Protein AF-A0A934KY91-F1 (afdb_monomer)

Radius of gyration: 25.7 Å; Cα contacts (8 Å, |Δi|>4): 140; chains: 1; bounding box: 37×25×87 Å

pLDDT: mean 73.15, std 11.47, range [43.66, 90.19]

Secondary structure (DSSP, 8-state):
-EEEEEETTTTEEEEEEEEEETTEEEEEEEEE-TTSPEEEEEEEE-SSSS--EEEEEEES---PPP--PPPP-PPPP-PPPPPPPP-

Foldseek 3Di:
DWDFDDDPPVNFTWIWDWDDDPQKIWIKTWGQDPQRKIKIKIWIDHHPPRDIDIDIDIDDDGHDDPDDPDPDDDDDDDDDDDDDDDD

Sequence (87 aa):
YQYGVQDQYAGLDFAQNEARDGYATNGEYRVLLPDGRTQIVTYTVQDGYSGYVADVRYEGEAKYAPYEPKAAYKPAPKYTPAPAYKP

Mean predicted aligned error: 14.22 Å

Organism: NCBI:txid291193

Nearest PDB structures (foldseek):
  2h36-assembly1_X  TM=6.354E-01  e=8.180E-01  Sulfolobus islandicus filamentous virus
  6nyq-assembly1_C  TM=6.935E-01  e=6.924E+00  Mus musculus
  4tq2-assembly1_A-2  TM=5.027E-01  e=5.562E+00  Guillardia theta CCMP2712

Structure (mmCIF, N/CA/C/O backbone):
data_AF-A0A934KY91-F1
#
_entry.id   AF-A0A934KY91-F1
#
loop_
_atom_site.group_PDB
_atom_site.id
_atom_site.type_symbol
_atom_site.label_atom_id
_atom_site.label_alt_id
_atom_site.label_comp_id
_atom_site.label_asym_id
_atom_site.label_entity_id
_atom_site.label_seq_id
_atom_site.pdbx_PDB_ins_code
_atom_site.Cartn_x
_atom_site.Cartn_y
_atom_site.Cartn_z
_atom_site.occupancy
_atom_site.B_iso_or_equiv
_atom_site.auth_seq_id
_atom_site.auth_comp_id
_atom_site.auth_asym_id
_atom_site.auth_atom_id
_atom_site.pdbx_PDB_model_num
ATOM 1 N N . TYR A 1 1 ? 5.029 -13.979 -9.711 1.00 52.75 1 TYR A N 1
ATOM 2 C CA . TYR A 1 1 ? 4.475 -14.685 -8.535 1.00 52.75 1 TYR A CA 1
ATOM 3 C C . TYR A 1 1 ? 3.116 -14.099 -8.214 1.00 52.75 1 TYR A C 1
ATOM 5 O O . TYR A 1 1 ? 2.965 -12.892 -8.343 1.00 52.75 1 TYR A O 1
ATOM 13 N N . GLN A 1 2 ? 2.149 -14.927 -7.815 1.00 51.91 2 GLN A N 1
ATOM 14 C CA . GLN A 1 2 ? 0.815 -14.469 -7.432 1.00 51.91 2 GLN A CA 1
ATOM 15 C C . GLN A 1 2 ? 0.419 -15.142 -6.116 1.00 51.91 2 GLN A C 1
ATOM 17 O O . GLN A 1 2 ? 0.395 -16.371 -6.051 1.00 51.91 2 GLN A O 1
ATOM 22 N N . TYR A 1 3 ? 0.127 -14.356 -5.079 1.00 55.62 3 TYR A N 1
ATOM 23 C CA . TYR A 1 3 ? -0.543 -14.856 -3.877 1.00 55.62 3 TYR A CA 1
ATOM 24 C C . TYR A 1 3 ? -1.767 -13.999 -3.573 1.00 55.62 3 TYR A C 1
ATOM 26 O O . TYR A 1 3 ? -1.741 -12.778 -3.722 1.00 55.62 3 TYR A O 1
ATOM 34 N N . GLY A 1 4 ? -2.847 -14.668 -3.182 1.00 54.47 4 GLY A N 1
ATOM 35 C CA . GLY A 1 4 ? -4.096 -14.059 -2.752 1.00 54.47 4 GLY A CA 1
ATOM 36 C C . GLY A 1 4 ? -4.487 -14.647 -1.403 1.00 54.47 4 GLY A C 1
ATOM 37 O O . GLY A 1 4 ? -4.707 -15.853 -1.323 1.00 54.47 4 GLY A O 1
ATOM 38 N N . VAL A 1 5 ? -4.554 -13.830 -0.356 1.00 58.62 5 VAL A N 1
ATOM 39 C CA . VAL A 1 5 ? -5.222 -14.187 0.900 1.00 58.62 5 VAL A CA 1
ATOM 40 C C . VAL A 1 5 ? -6.550 -13.454 0.902 1.00 58.62 5 VAL A C 1
ATOM 42 O O . VAL A 1 5 ? -6.569 -12.226 0.903 1.00 58.62 5 VAL A O 1
ATOM 45 N N . GLN A 1 6 ? -7.634 -14.225 0.858 1.00 55.22 6 GLN A N 1
ATOM 46 C CA . GLN A 1 6 ? -8.994 -13.727 1.001 1.00 55.22 6 GLN A CA 1
ATOM 47 C C . GLN A 1 6 ? -9.503 -14.137 2.380 1.00 55.22 6 GLN A C 1
ATOM 49 O O . GLN A 1 6 ? -9.957 -15.266 2.561 1.00 55.22 6 GLN A O 1
ATOM 54 N N . ASP A 1 7 ? -9.395 -13.251 3.366 1.00 52.62 7 ASP A N 1
ATOM 55 C CA . ASP A 1 7 ? -10.044 -13.457 4.660 1.00 52.62 7 ASP A CA 1
ATOM 56 C C . ASP A 1 7 ? -11.286 -12.567 4.748 1.00 52.62 7 ASP A C 1
ATOM 58 O O . ASP A 1 7 ? -11.226 -11.405 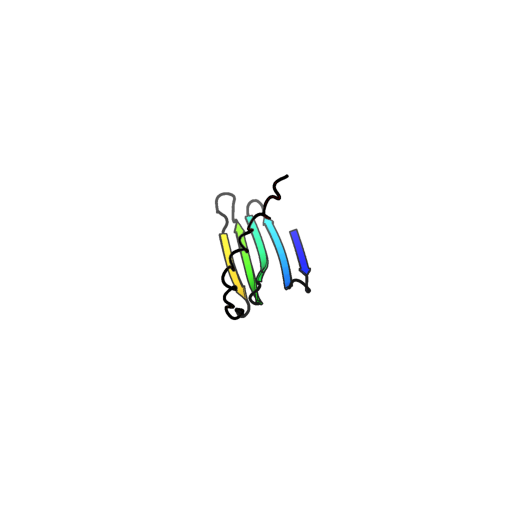5.150 1.00 52.62 7 ASP A O 1
ATOM 62 N N . GLN A 1 8 ? -12.433 -13.132 4.364 1.00 51.75 8 GLN A N 1
ATOM 63 C CA . GLN A 1 8 ? -13.734 -12.461 4.440 1.00 51.75 8 GLN A CA 1
ATOM 64 C C . GLN A 1 8 ? -14.156 -12.134 5.882 1.00 51.75 8 GLN A C 1
ATOM 66 O O . GLN A 1 8 ? -15.007 -11.270 6.080 1.00 51.75 8 GLN A O 1
ATOM 71 N N . TYR A 1 9 ? -13.578 -12.802 6.888 1.00 43.66 9 TYR A N 1
ATOM 72 C CA . TYR A 1 9 ? -13.880 -12.567 8.299 1.00 43.66 9 TYR A CA 1
ATOM 73 C C . TYR A 1 9 ? -13.066 -11.395 8.865 1.00 43.66 9 TYR A C 1
ATOM 75 O O . TYR A 1 9 ? -13.573 -10.625 9.679 1.00 43.66 9 TYR A O 1
ATOM 83 N N . ALA A 1 10 ? -11.825 -11.221 8.400 1.00 50.44 10 ALA A N 1
ATOM 84 C CA . ALA A 1 10 ? -10.965 -10.090 8.756 1.00 50.44 10 ALA A CA 1
ATOM 85 C C . ALA A 1 10 ? -11.082 -8.890 7.791 1.00 50.44 10 ALA A C 1
ATOM 87 O O . ALA A 1 10 ? -10.512 -7.832 8.058 1.00 50.44 10 ALA A O 1
ATOM 88 N N . GLY A 1 11 ? -11.795 -9.051 6.670 1.00 50.06 11 GLY A N 1
ATOM 89 C CA . GLY A 1 11 ? -11.837 -8.085 5.570 1.00 50.06 11 GLY A CA 1
ATOM 90 C C . GLY A 1 11 ? -10.508 -7.977 4.816 1.00 50.06 11 GLY A C 1
ATOM 91 O O . GLY A 1 11 ? -10.299 -7.050 4.054 1.00 50.06 11 GLY A O 1
ATOM 92 N N . LEU A 1 12 ? -9.565 -8.887 5.031 1.00 51.34 12 LEU A N 1
ATOM 93 C CA . LEU A 1 12 ? -8.217 -8.758 4.497 1.00 51.34 12 LEU A CA 1
ATOM 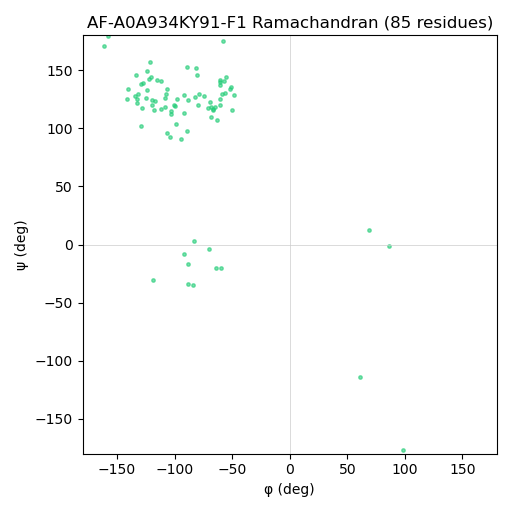94 C C . LEU A 1 12 ? -8.148 -9.402 3.108 1.00 51.34 12 LEU A C 1
ATOM 96 O O . LEU A 1 12 ? -7.997 -10.616 2.988 1.00 51.34 12 LEU A O 1
ATOM 100 N N . ASP A 1 13 ? -8.261 -8.573 2.070 1.00 56.41 13 ASP A N 1
ATOM 101 C CA . ASP A 1 13 ? -7.973 -8.928 0.677 1.00 56.41 13 ASP A CA 1
ATOM 102 C C . ASP A 1 13 ? -6.529 -8.529 0.337 1.00 56.41 13 ASP A C 1
ATOM 104 O O . ASP A 1 13 ? -6.267 -7.405 -0.097 1.00 56.41 13 ASP A O 1
ATOM 108 N N . PHE A 1 14 ? -5.582 -9.449 0.538 1.00 58.75 14 PHE A N 1
ATOM 109 C CA . PHE A 1 14 ? -4.195 -9.274 0.101 1.00 58.75 14 PHE A CA 1
ATOM 110 C C . PHE A 1 14 ? -3.980 -10.014 -1.210 1.00 58.75 14 PHE A C 1
ATOM 112 O O . PHE A 1 14 ? -3.830 -11.233 -1.214 1.00 58.75 14 PHE A O 1
ATOM 119 N N . ALA A 1 15 ? -3.929 -9.290 -2.322 1.00 60.31 15 ALA A N 1
ATOM 120 C CA . ALA A 1 15 ? -3.496 -9.835 -3.603 1.00 60.31 15 ALA A CA 1
ATOM 121 C C . ALA A 1 15 ? -2.165 -9.191 -3.977 1.00 60.31 15 ALA A C 1
ATOM 123 O O . ALA A 1 15 ? -2.140 -7.982 -4.168 1.00 60.31 15 ALA A O 1
ATOM 124 N N . GLN A 1 16 ? -1.086 -9.971 -4.079 1.00 62.25 16 GLN A N 1
ATOM 125 C CA . GLN A 1 16 ? 0.171 -9.519 -4.676 1.00 62.25 16 GLN A CA 1
ATOM 126 C C . GLN A 1 16 ? 0.350 -10.202 -6.024 1.00 62.25 16 GLN A C 1
ATOM 128 O O . GLN A 1 16 ? 0.340 -11.434 -6.110 1.00 62.25 16 GLN A O 1
ATOM 133 N N . ASN A 1 17 ? 0.556 -9.402 -7.065 1.00 63.59 17 ASN A N 1
ATOM 134 C CA . ASN A 1 17 ? 1.023 -9.890 -8.353 1.00 63.59 17 ASN A CA 1
ATOM 135 C C . ASN A 1 17 ? 2.354 -9.221 -8.672 1.00 63.59 17 ASN A C 1
ATOM 137 O O . ASN A 1 17 ? 2.422 -7.998 -8.677 1.00 63.59 17 ASN A O 1
ATOM 141 N N . GLU A 1 18 ? 3.390 -10.012 -8.930 1.00 71.44 18 GLU A N 1
ATOM 142 C CA . GLU A 1 18 ? 4.716 -9.520 -9.305 1.00 71.44 18 GLU A CA 1
ATOM 143 C C . GLU A 1 18 ? 5.154 -10.147 -10.626 1.00 71.44 18 GLU A C 1
ATOM 145 O O . GLU A 1 18 ? 5.195 -11.380 -10.761 1.00 71.44 18 GLU A O 1
ATOM 150 N N . ALA A 1 19 ? 5.510 -9.285 -11.574 1.00 71.62 19 ALA A N 1
ATOM 151 C CA . ALA A 1 19 ? 6.175 -9.628 -12.817 1.00 71.62 19 ALA A CA 1
ATOM 152 C C . ALA A 1 19 ? 7.600 -9.061 -12.798 1.00 71.62 19 ALA A C 1
ATOM 154 O O . ALA A 1 19 ? 7.847 -7.961 -12.300 1.00 71.62 19 ALA A O 1
ATOM 155 N N . ARG A 1 20 ? 8.544 -9.839 -13.329 1.00 74.81 20 ARG A N 1
ATOM 156 C CA . ARG A 1 20 ? 9.950 -9.452 -13.414 1.00 74.81 20 ARG A CA 1
ATOM 157 C C . ARG A 1 20 ? 10.485 -9.767 -14.801 1.00 74.81 20 ARG A C 1
ATOM 159 O O . ARG A 1 20 ? 10.372 -10.907 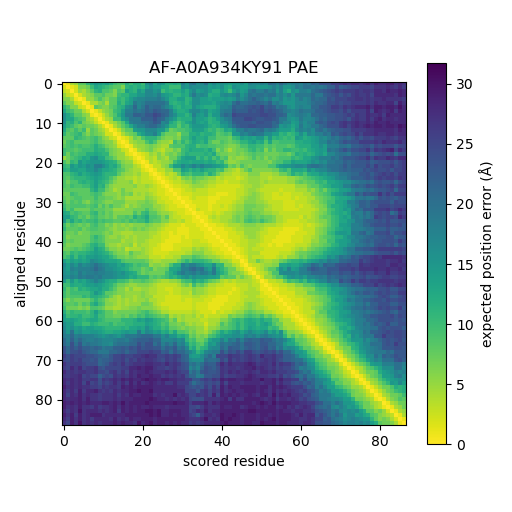-15.246 1.00 74.81 20 ARG A O 1
ATOM 166 N N . ASP A 1 21 ? 11.096 -8.772 -15.431 1.00 72.62 21 ASP A N 1
ATOM 167 C CA . ASP A 1 21 ? 11.812 -8.901 -16.698 1.00 72.62 21 ASP A CA 1
ATOM 168 C C . ASP A 1 21 ? 13.214 -8.287 -16.548 1.00 72.62 21 ASP A C 1
ATOM 170 O O . ASP A 1 21 ? 13.396 -7.071 -16.476 1.00 72.62 21 ASP A O 1
ATOM 174 N N . GLY A 1 22 ? 14.225 -9.144 -16.377 1.00 78.56 22 GLY A N 1
ATOM 175 C CA . GLY A 1 22 ? 15.592 -8.723 -16.058 1.00 78.56 22 GLY A CA 1
ATOM 176 C C . GLY A 1 22 ? 15.695 -7.953 -14.729 1.00 78.56 22 GLY A C 1
ATOM 177 O O . GLY A 1 22 ? 15.507 -8.522 -13.643 1.00 78.56 22 GLY A O 1
ATOM 178 N N . TYR A 1 23 ? 16.046 -6.666 -14.817 1.00 74.88 23 TYR A N 1
ATOM 179 C CA . TYR A 1 23 ? 16.080 -5.736 -13.678 1.00 74.88 23 TYR A CA 1
ATOM 180 C C . TYR A 1 23 ? 14.737 -5.040 -13.431 1.00 74.88 23 TYR A C 1
ATOM 182 O O . TYR A 1 23 ? 14.527 -4.526 -12.333 1.00 74.88 23 TYR A O 1
ATOM 190 N N . ALA A 1 24 ? 13.827 -5.052 -14.409 1.00 75.94 24 ALA A N 1
ATOM 191 C CA . ALA A 1 24 ? 12.513 -4.458 -14.254 1.00 75.94 24 ALA A CA 1
ATOM 192 C C . ALA A 1 24 ? 11.645 -5.351 -13.364 1.00 75.94 24 ALA A C 1
ATOM 194 O O . ALA A 1 24 ? 11.527 -6.554 -13.603 1.00 75.94 24 ALA A O 1
ATOM 195 N N . THR A 1 25 ? 11.047 -4.775 -12.326 1.00 81.00 25 THR A N 1
ATOM 196 C CA . THR A 1 25 ? 10.106 -5.455 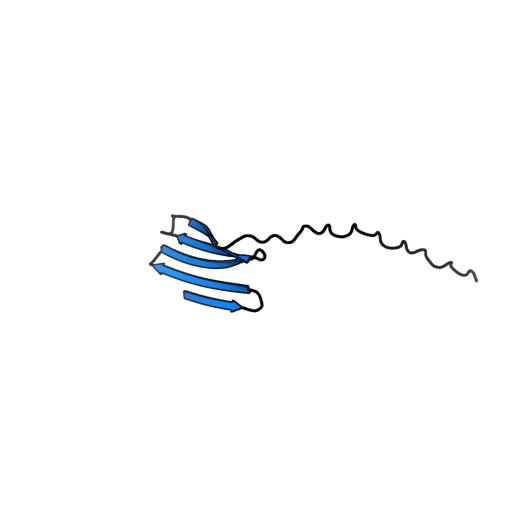-11.431 1.00 81.00 25 THR A CA 1
ATOM 197 C C . THR A 1 25 ? 8.892 -4.573 -11.250 1.00 81.00 25 THR A C 1
ATOM 199 O O . THR A 1 25 ? 9.016 -3.423 -10.838 1.00 81.00 25 THR A O 1
ATOM 202 N N . ASN A 1 26 ? 7.712 -5.102 -11.524 1.00 82.31 26 ASN A N 1
ATOM 203 C CA . ASN A 1 26 ? 6.470 -4.386 -11.306 1.00 82.31 26 ASN A CA 1
ATOM 204 C C . ASN A 1 26 ? 5.460 -5.283 -10.610 1.00 82.31 26 ASN A C 1
ATOM 206 O O . ASN A 1 26 ? 5.399 -6.493 -10.841 1.00 82.31 26 ASN A O 1
ATOM 210 N N . GLY A 1 27 ? 4.645 -4.674 -9.765 1.00 82.81 27 GLY A N 1
ATOM 211 C CA . GLY A 1 27 ? 3.595 -5.391 -9.084 1.00 82.81 27 GLY A CA 1
ATOM 212 C C . GLY A 1 27 ? 2.517 -4.492 -8.523 1.00 82.81 27 GLY A C 1
ATOM 213 O O . GLY A 1 27 ? 2.626 -3.270 -8.516 1.00 82.81 27 GLY A O 1
ATOM 214 N N . GLU A 1 28 ? 1.448 -5.123 -8.068 1.00 81.31 28 GLU A N 1
ATOM 215 C CA . GLU A 1 28 ? 0.364 -4.461 -7.352 1.00 81.31 28 GLU A CA 1
ATOM 216 C C . GLU A 1 28 ? 0.107 -5.233 -6.064 1.00 81.31 28 GLU A C 1
ATOM 218 O O . GLU A 1 28 ? 0.101 -6.468 -6.085 1.00 81.31 28 GLU A O 1
ATOM 223 N N . TYR A 1 29 ? -0.111 -4.510 -4.964 1.00 80.75 29 TYR A N 1
ATOM 224 C CA . TYR A 1 29 ? -0.704 -5.067 -3.758 1.00 80.75 29 TYR A CA 1
ATOM 225 C C . TYR A 1 29 ? -1.953 -4.299 -3.326 1.00 80.75 29 TYR A C 1
ATOM 227 O O . TYR A 1 29 ? -2.086 -3.096 -3.560 1.00 80.75 29 TYR A O 1
ATOM 235 N N . ARG A 1 30 ? -2.884 -5.014 -2.691 1.00 81.88 30 ARG A N 1
ATOM 236 C CA . ARG A 1 30 ? -4.150 -4.475 -2.175 1.00 81.88 30 ARG A CA 1
ATOM 237 C C . ARG A 1 30 ? -4.263 -4.738 -0.679 1.00 81.88 30 ARG A C 1
ATOM 239 O O . ARG A 1 30 ? -3.801 -5.775 -0.212 1.00 81.88 30 ARG A O 1
ATOM 246 N N . VAL A 1 31 ? -4.825 -3.779 0.055 1.00 82.69 31 VAL A N 1
ATOM 247 C CA . VAL A 1 31 ? -5.035 -3.841 1.509 1.00 82.69 31 VAL A CA 1
ATOM 248 C C . VAL A 1 31 ? -6.380 -3.209 1.840 1.00 82.69 31 VAL A C 1
ATOM 250 O O . VAL A 1 31 ? -6.603 -2.045 1.508 1.00 82.69 31 VAL A O 1
ATOM 253 N N . LEU A 1 32 ? -7.264 -3.926 2.534 1.00 81.19 32 LEU A N 1
ATOM 254 C CA . LEU A 1 32 ? -8.463 -3.308 3.101 1.00 81.19 32 LEU A CA 1
ATOM 255 C C . LEU A 1 32 ? -8.108 -2.564 4.392 1.00 81.19 32 LEU A C 1
ATOM 257 O O . LEU A 1 32 ? -7.466 -3.106 5.293 1.00 81.19 32 LEU A O 1
ATOM 261 N N . LEU A 1 33 ? -8.533 -1.312 4.480 1.00 83.12 33 LEU A N 1
ATOM 262 C CA . LEU A 1 33 ? -8.358 -0.462 5.642 1.00 83.12 33 LEU A CA 1
ATOM 263 C C . LEU A 1 33 ? -9.534 -0.617 6.618 1.00 83.12 33 LEU A C 1
ATOM 265 O O . LEU A 1 33 ? -10.665 -0.864 6.195 1.00 83.12 33 LEU A O 1
ATOM 269 N N . PRO A 1 34 ? -9.312 -0.380 7.926 1.00 78.81 34 PRO A N 1
ATOM 270 C CA . PRO A 1 34 ? -10.370 -0.432 8.939 1.00 78.81 34 PRO A CA 1
ATOM 271 C C . PRO A 1 34 ? -11.521 0.556 8.707 1.00 78.81 34 PRO A C 1
ATOM 273 O O . PRO A 1 34 ? -12.603 0.384 9.260 1.00 78.81 34 PRO A O 1
ATOM 276 N N . ASP A 1 35 ? -11.287 1.600 7.911 1.00 79.75 35 ASP A N 1
ATOM 277 C CA . ASP A 1 35 ? -12.300 2.582 7.526 1.00 79.75 35 ASP A CA 1
ATOM 278 C C . ASP A 1 35 ? -13.167 2.127 6.337 1.00 79.75 35 ASP A C 1
ATOM 280 O O . ASP A 1 35 ? -14.029 2.879 5.883 1.00 79.75 35 ASP A O 1
ATOM 284 N N . GLY A 1 36 ? -12.959 0.906 5.836 1.00 78.06 36 GLY A N 1
ATOM 285 C CA . GLY A 1 36 ? -13.702 0.314 4.726 1.00 78.06 36 GLY A CA 1
ATOM 286 C C . GLY A 1 36 ? -13.162 0.653 3.336 1.00 78.06 36 GLY A C 1
ATOM 287 O O . GLY A 1 36 ? -13.712 0.161 2.350 1.00 78.06 36 GLY A O 1
ATOM 288 N N . ARG A 1 37 ? -12.099 1.458 3.219 1.00 87.56 37 ARG A N 1
ATOM 289 C CA . ARG A 1 37 ? -11.433 1.712 1.933 1.00 87.56 37 ARG A CA 1
ATOM 290 C C . ARG A 1 37 ? -10.469 0.588 1.586 1.00 87.56 37 ARG A C 1
ATOM 292 O O . ARG A 1 37 ? -9.871 -0.015 2.465 1.00 87.56 37 ARG A O 1
ATOM 299 N N . THR A 1 38 ? -10.237 0.363 0.300 1.00 84.38 38 THR A N 1
ATOM 300 C CA . THR A 1 38 ? -9.132 -0.477 -0.174 1.00 84.38 38 THR A CA 1
ATOM 301 C C . THR A 1 38 ? -7.988 0.417 -0.623 1.00 84.38 38 THR A C 1
ATOM 303 O O . THR A 1 38 ? -8.156 1.238 -1.522 1.00 84.38 38 THR A O 1
ATOM 306 N N . GLN A 1 39 ? -6.821 0.270 -0.006 1.00 87.12 39 GLN A N 1
ATOM 307 C CA . GLN A 1 39 ? -5.581 0.835 -0.516 1.00 87.12 39 GLN A CA 1
ATOM 308 C C . GLN A 1 39 ? -5.025 -0.099 -1.589 1.00 87.12 39 GLN A C 1
ATOM 310 O O . GLN A 1 39 ? -4.831 -1.289 -1.350 1.00 87.12 39 GLN A O 1
ATOM 315 N N . ILE A 1 40 ? -4.752 0.450 -2.765 1.00 87.00 40 ILE A N 1
ATOM 316 C CA . ILE A 1 40 ? -4.116 -0.261 -3.868 1.00 87.00 40 ILE A CA 1
ATOM 317 C C . ILE A 1 40 ? -2.793 0.433 -4.144 1.00 87.00 40 ILE A C 1
ATOM 319 O O . ILE A 1 40 ? -2.758 1.637 -4.400 1.00 87.00 40 ILE A O 1
ATOM 323 N N . VAL A 1 41 ? -1.709 -0.326 -4.089 1.00 87.75 41 VAL A N 1
ATOM 324 C CA . VAL A 1 41 ? -0.363 0.177 -4.336 1.00 87.75 41 VAL A CA 1
ATOM 325 C C . VAL A 1 41 ? 0.208 -0.539 -5.536 1.00 87.75 41 VAL A C 1
ATOM 327 O O . VAL A 1 41 ? 0.413 -1.749 -5.510 1.00 87.75 41 VAL A O 1
ATOM 330 N N . THR A 1 42 ? 0.457 0.217 -6.597 1.00 85.50 42 THR A N 1
ATOM 331 C CA . THR A 1 42 ? 1.176 -0.259 -7.776 1.00 85.50 42 THR A CA 1
ATOM 332 C C . THR A 1 42 ? 2.617 0.189 -7.656 1.00 85.50 42 THR A C 1
ATOM 334 O O . THR A 1 42 ? 2.874 1.372 -7.467 1.00 85.50 42 THR A O 1
ATOM 337 N N . TYR A 1 43 ? 3.560 -0.738 -7.748 1.00 86.31 43 TYR A N 1
ATOM 338 C CA . TYR A 1 43 ? 4.979 -0.435 -7.679 1.00 86.31 43 TYR A CA 1
ATOM 339 C C . TYR A 1 43 ? 5.703 -0.865 -8.942 1.00 86.31 43 TYR A C 1
ATOM 341 O O . TYR A 1 43 ? 5.374 -1.8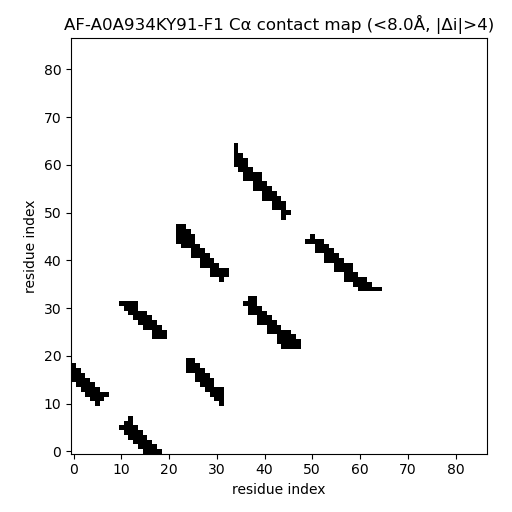81 -9.552 1.00 86.31 43 TYR A O 1
ATOM 349 N N . THR A 1 44 ? 6.693 -0.072 -9.336 1.00 85.00 44 THR A N 1
ATOM 350 C CA . THR A 1 44 ? 7.532 -0.315 -10.505 1.00 85.00 44 THR A CA 1
ATOM 351 C C . THR A 1 44 ? 8.978 0.055 -10.191 1.00 85.00 44 THR A C 1
ATOM 353 O O . THR A 1 44 ? 9.276 1.116 -9.649 1.00 85.00 44 THR A O 1
ATOM 356 N N . VAL A 1 45 ? 9.879 -0.837 -10.572 1.00 84.44 45 VAL A N 1
ATOM 357 C CA . VAL A 1 45 ? 11.326 -0.663 -10.665 1.00 84.44 45 VAL A CA 1
ATOM 358 C C . VAL A 1 45 ? 11.649 -0.921 -12.132 1.00 84.44 45 VAL A C 1
ATOM 360 O O . VAL A 1 45 ? 11.307 -1.989 -12.632 1.00 84.44 45 VAL A O 1
ATOM 363 N N . GLN A 1 46 ? 12.216 0.045 -12.855 1.00 75.94 46 GLN A N 1
ATOM 364 C CA . GLN A 1 46 ? 12.452 -0.106 -14.301 1.00 75.94 46 GLN A CA 1
ATOM 365 C C . GLN A 1 46 ? 13.809 -0.756 -14.619 1.00 75.94 46 GLN A C 1
ATOM 367 O O . GLN A 1 46 ? 13.919 -1.530 -15.564 1.00 75.94 46 GLN A O 1
ATOM 372 N N . ASP A 1 47 ? 14.829 -0.491 -13.811 1.00 74.50 47 ASP A N 1
ATOM 373 C CA . ASP A 1 47 ? 16.196 -0.988 -13.914 1.00 74.50 47 ASP A CA 1
ATOM 374 C C . ASP A 1 47 ? 16.916 -0.921 -12.544 1.00 74.50 47 ASP A C 1
ATOM 376 O O . ASP A 1 47 ? 16.339 -0.509 -11.537 1.00 74.50 47 ASP A O 1
ATOM 380 N N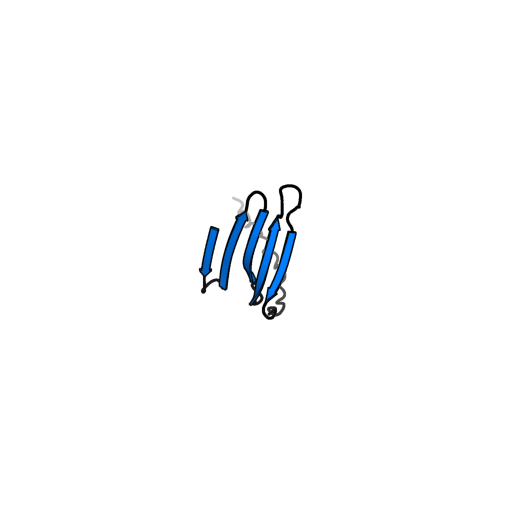 . GLY A 1 48 ? 18.183 -1.351 -12.487 1.00 67.62 48 GLY A N 1
ATOM 381 C CA . GLY A 1 48 ? 18.977 -1.393 -11.249 1.00 67.62 48 GLY A CA 1
ATOM 382 C C . GLY A 1 48 ? 19.399 -0.030 -10.671 1.00 67.62 48 GLY A C 1
ATOM 383 O O . GLY A 1 48 ? 20.008 0.002 -9.603 1.00 67.62 48 GLY A O 1
ATOM 384 N N . TYR A 1 49 ? 19.100 1.074 -11.358 1.00 72.50 49 TYR A N 1
ATOM 385 C CA . TYR A 1 49 ? 19.430 2.452 -10.980 1.00 72.50 49 TYR A CA 1
ATOM 386 C C . TYR A 1 49 ? 18.183 3.321 -10.782 1.00 72.50 49 TYR A C 1
ATOM 388 O O . TYR A 1 49 ? 18.192 4.243 -9.964 1.00 72.50 49 TYR A O 1
ATOM 396 N N . SER A 1 50 ? 17.103 3.030 -11.505 1.00 70.56 50 SER A N 1
ATOM 397 C CA . SER A 1 50 ? 15.789 3.614 -11.308 1.00 70.56 50 SER A CA 1
ATOM 398 C C . SER A 1 50 ? 15.259 3.101 -9.971 1.00 70.56 50 SER A C 1
ATOM 400 O O . SER A 1 50 ? 15.006 1.908 -9.800 1.00 70.56 50 SER A O 1
ATOM 402 N N . GLY A 1 51 ? 15.176 3.985 -8.983 1.00 77.12 51 GLY A N 1
ATOM 403 C CA . GLY A 1 51 ? 14.682 3.631 -7.658 1.00 77.12 51 GLY A CA 1
ATOM 404 C C . GLY A 1 51 ? 13.256 3.067 -7.682 1.00 77.12 51 GLY A C 1
ATOM 405 O O . GLY A 1 51 ? 12.572 3.037 -8.703 1.00 77.12 51 GLY A O 1
ATOM 406 N N . TYR A 1 52 ? 12.793 2.637 -6.515 1.00 85.56 52 TYR A N 1
ATOM 407 C CA . TYR A 1 52 ? 11.433 2.143 -6.335 1.00 85.56 52 TYR A CA 1
ATOM 408 C C . TYR A 1 52 ? 10.410 3.279 -6.486 1.00 85.56 52 TYR A C 1
ATOM 410 O O . TYR A 1 52 ? 10.424 4.233 -5.705 1.00 85.56 52 TYR A O 1
ATOM 418 N N . VAL A 1 53 ? 9.516 3.165 -7.470 1.00 87.75 53 VAL A N 1
ATOM 419 C CA . VAL A 1 53 ? 8.391 4.086 -7.683 1.00 87.75 53 VAL A CA 1
ATOM 420 C C . VAL A 1 53 ? 7.102 3.376 -7.293 1.00 87.75 53 VAL A C 1
ATOM 422 O O . VAL A 1 53 ? 6.857 2.261 -7.749 1.00 87.75 53 VAL A O 1
ATOM 425 N N . ALA A 1 54 ? 6.281 4.011 -6.455 1.00 87.69 54 ALA A N 1
ATOM 426 C CA . ALA A 1 54 ? 4.988 3.471 -6.053 1.00 87.69 54 ALA A CA 1
ATOM 427 C C . ALA A 1 54 ? 3.869 4.506 -6.177 1.00 87.69 54 ALA A C 1
ATOM 429 O O . ALA A 1 54 ? 3.957 5.602 -5.625 1.00 87.69 54 ALA A O 1
ATOM 430 N N . ASP A 1 55 ? 2.795 4.099 -6.841 1.00 89.06 55 ASP A N 1
ATOM 431 C CA . ASP A 1 55 ? 1.536 4.817 -6.949 1.00 89.06 55 ASP A CA 1
ATOM 432 C C . ASP A 1 55 ? 0.533 4.226 -5.960 1.00 89.06 55 ASP A C 1
ATOM 434 O O . ASP A 1 55 ? 0.179 3.046 -6.028 1.00 89.06 55 ASP A O 1
ATOM 438 N N . VAL A 1 56 ? 0.072 5.057 -5.025 1.00 90.19 56 VAL A N 1
ATOM 439 C CA . VAL A 1 56 ? -0.881 4.667 -3.981 1.00 90.19 56 VAL A CA 1
ATOM 440 C C . VAL A 1 56 ? -2.233 5.298 -4.282 1.00 90.19 56 VAL A C 1
ATOM 442 O O . VAL A 1 56 ? -2.371 6.521 -4.277 1.00 90.19 56 VAL A O 1
ATOM 445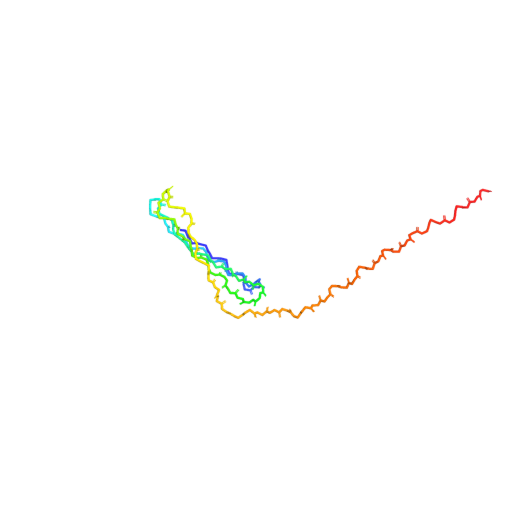 N N . ARG A 1 57 ? -3.251 4.463 -4.490 1.00 89.31 57 ARG A N 1
ATOM 446 C CA . ARG A 1 57 ? -4.644 4.883 -4.682 1.00 89.31 57 ARG A CA 1
ATOM 447 C C . ARG A 1 57 ? -5.551 4.260 -3.628 1.00 89.31 57 ARG A C 1
ATOM 449 O O . ARG A 1 57 ? -5.229 3.228 -3.044 1.00 89.31 57 ARG A O 1
ATOM 456 N N . TYR A 1 58 ? -6.691 4.899 -3.395 1.00 89.69 58 TYR A N 1
ATOM 457 C CA . TYR A 1 58 ? -7.710 4.420 -2.467 1.00 89.69 58 TYR A CA 1
ATOM 458 C C . TYR A 1 58 ? -9.036 4.280 -3.205 1.00 89.69 58 TYR A C 1
ATOM 460 O O . TYR A 1 58 ? -9.448 5.200 -3.908 1.00 89.69 58 TYR A O 1
ATOM 468 N N . GLU A 1 59 ? -9.702 3.149 -3.018 1.00 86.31 59 GLU A N 1
ATOM 469 C CA . GLU A 1 59 ? -11.044 2.886 -3.534 1.00 86.31 59 GLU A CA 1
ATOM 470 C C . GLU A 1 59 ? -12.028 2.723 -2.366 1.00 86.31 59 GLU A C 1
ATOM 472 O O . GLU A 1 59 ? -11.687 2.149 -1.330 1.00 86.31 59 GLU A O 1
ATOM 477 N N . GLY A 1 60 ? -13.249 3.241 -2.525 1.00 84.31 60 GLY A N 1
ATOM 478 C CA . GLY A 1 60 ? -14.295 3.231 -1.497 1.00 84.31 60 GLY A CA 1
ATOM 479 C C . GLY A 1 60 ? -14.417 4.537 -0.703 1.00 84.31 60 GLY A C 1
ATOM 480 O O . GLY A 1 60 ? -13.738 5.528 -0.971 1.00 84.31 60 GLY A O 1
ATOM 481 N N . GLU A 1 61 ? -15.307 4.534 0.288 1.00 81.44 61 GLU A N 1
ATOM 482 C CA . GLU A 1 61 ? -15.592 5.688 1.146 1.00 81.44 61 GLU A CA 1
ATOM 483 C C . GLU A 1 61 ? -15.003 5.485 2.542 1.00 81.44 61 GLU A C 1
ATOM 485 O O . GLU A 1 61 ? -15.177 4.428 3.146 1.00 81.44 61 GLU A O 1
ATOM 490 N N . ALA A 1 62 ? -14.328 6.509 3.069 1.00 80.00 62 ALA A N 1
ATOM 491 C CA . ALA A 1 62 ? -13.788 6.467 4.423 1.00 80.00 62 ALA A CA 1
ATOM 492 C C . ALA A 1 62 ? -14.925 6.541 5.449 1.00 80.00 62 ALA A C 1
ATOM 494 O O . ALA A 1 62 ? -15.624 7.552 5.543 1.00 80.00 62 ALA A O 1
ATOM 495 N N . LYS A 1 63 ? -15.085 5.490 6.253 1.00 77.69 63 LYS A N 1
ATOM 496 C CA . LYS A 1 63 ? -15.997 5.470 7.395 1.00 77.69 63 LYS A CA 1
ATOM 497 C C . LYS A 1 63 ? -15.201 5.621 8.678 1.00 77.69 63 LYS A C 1
ATOM 499 O O . LYS A 1 63 ? -14.453 4.736 9.082 1.00 77.69 63 LYS A O 1
ATOM 504 N N . TYR A 1 64 ? -15.384 6.758 9.333 1.00 75.06 64 TYR A N 1
ATOM 505 C CA . TYR A 1 64 ? -14.774 7.025 10.626 1.00 75.06 64 TYR A CA 1
ATOM 506 C C . TYR A 1 64 ? -15.730 6.592 11.732 1.00 75.06 64 TYR A C 1
ATOM 508 O O . TYR A 1 64 ? -16.895 6.994 11.742 1.00 75.06 64 TYR A O 1
ATOM 516 N N . ALA A 1 65 ? -15.240 5.790 12.677 1.00 73.19 65 ALA A N 1
ATOM 517 C CA . ALA A 1 65 ? -15.961 5.592 13.925 1.00 73.19 65 ALA A CA 1
ATOM 518 C C . ALA A 1 65 ? -16.098 6.952 14.638 1.00 73.19 65 ALA A C 1
ATOM 520 O O . ALA A 1 65 ? -15.151 7.750 14.603 1.00 73.19 65 ALA A O 1
ATOM 521 N N . PRO A 1 66 ? -17.242 7.235 15.284 1.00 76.75 66 PRO A N 1
ATOM 522 C CA . PRO A 1 66 ? -17.367 8.395 16.151 1.00 76.75 66 PRO A CA 1
ATOM 523 C C . PRO A 1 66 ? -16.217 8.410 17.158 1.00 76.75 66 PRO A C 1
ATOM 525 O O . PRO A 1 66 ? -15.862 7.375 17.723 1.00 76.75 66 PRO A O 1
ATOM 528 N N . TYR A 1 67 ? -15.614 9.578 17.369 1.00 74.12 67 TYR A N 1
ATOM 529 C CA . TYR A 1 67 ? -14.587 9.728 18.389 1.00 74.12 67 TYR A CA 1
ATOM 530 C C . TYR A 1 67 ? -15.202 9.458 19.768 1.00 74.12 67 TYR A C 1
ATOM 532 O O . TYR A 1 67 ? -15.946 10.286 20.294 1.00 74.12 67 TYR A O 1
ATOM 540 N N . GLU A 1 68 ? -14.878 8.308 20.356 1.00 71.38 68 GLU A N 1
ATOM 541 C CA . GLU A 1 68 ? -15.150 8.030 21.760 1.00 71.38 68 GLU A CA 1
ATOM 542 C C . GLU A 1 68 ? -13.922 8.436 22.585 1.00 71.38 68 GLU A C 1
ATOM 544 O O . GLU A 1 68 ? -12.852 7.828 22.445 1.00 71.38 68 GLU A O 1
ATOM 549 N N . PRO A 1 69 ? -14.019 9.466 23.444 1.00 74.38 69 PRO A N 1
ATOM 550 C CA . PRO A 1 69 ? -12.926 9.791 24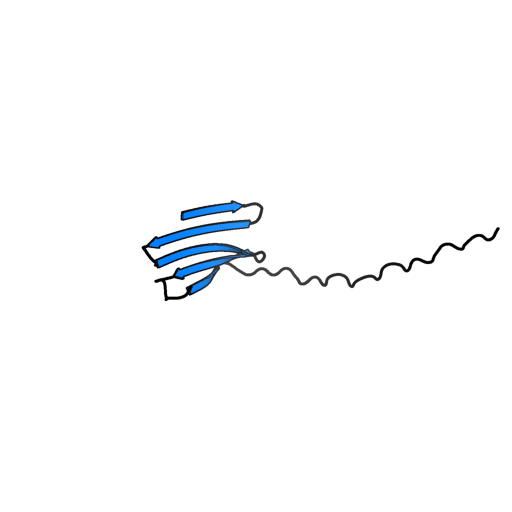.343 1.00 74.38 69 PRO A CA 1
ATOM 551 C C . PRO A 1 69 ? -12.676 8.590 25.256 1.00 74.38 69 PRO A C 1
ATOM 553 O O . PRO A 1 69 ? -13.556 8.168 26.010 1.00 74.38 69 PRO A O 1
ATOM 556 N N . LYS A 1 70 ? -11.459 8.031 25.203 1.00 70.31 70 LYS A N 1
ATOM 557 C CA . LYS A 1 70 ? -11.053 6.986 26.148 1.00 70.31 70 LYS A CA 1
ATOM 558 C C . LYS A 1 70 ? -11.231 7.525 27.564 1.00 70.31 70 LYS A C 1
ATOM 560 O O . LYS A 1 70 ? -10.774 8.630 27.863 1.00 70.31 70 LYS A O 1
ATOM 565 N N . ALA A 1 71 ? -11.899 6.744 28.414 1.00 72.00 71 ALA A N 1
ATOM 566 C CA . ALA A 1 71 ? -12.144 7.107 29.802 1.00 72.00 71 ALA A CA 1
ATOM 567 C C . ALA A 1 71 ? -10.842 7.592 30.454 1.00 72.00 71 ALA A C 1
ATOM 569 O O . ALA A 1 71 ? -9.809 6.922 30.369 1.00 72.00 71 ALA A O 1
ATOM 570 N N . ALA A 1 72 ? -10.900 8.770 31.078 1.00 72.81 72 ALA A N 1
ATOM 571 C CA . ALA A 1 72 ? -9.767 9.337 31.788 1.00 72.81 72 ALA A CA 1
ATOM 572 C C . ALA A 1 72 ? -9.216 8.307 32.784 1.00 72.81 72 ALA A C 1
ATOM 574 O O . ALA A 1 72 ? -9.979 7.655 33.505 1.00 72.81 72 ALA A O 1
ATOM 575 N N . TYR A 1 73 ? -7.891 8.155 32.795 1.00 73.25 73 TYR A N 1
ATOM 576 C CA . TYR A 1 73 ? -7.187 7.242 33.687 1.00 73.25 73 TYR A CA 1
ATOM 577 C C . TYR A 1 73 ? -7.656 7.451 35.131 1.00 73.25 73 TYR A C 1
ATOM 579 O O . TYR A 1 73 ? -7.457 8.521 35.711 1.00 73.25 73 TYR A O 1
ATOM 587 N N . LYS A 1 74 ? -8.290 6.428 35.716 1.00 70.19 74 LYS A N 1
ATOM 588 C CA . LYS A 1 74 ? -8.583 6.418 37.148 1.00 70.19 74 LYS A CA 1
ATOM 589 C C . LYS A 1 74 ? -7.303 6.004 37.876 1.00 70.19 74 LYS A C 1
ATOM 591 O O . LYS A 1 74 ? -6.807 4.909 37.606 1.00 70.19 74 LYS A O 1
ATOM 596 N N . PRO A 1 75 ? -6.751 6.838 38.774 1.00 73.44 75 PRO A N 1
ATOM 597 C CA . PRO A 1 75 ? -5.578 6.453 39.541 1.00 73.44 75 PRO A CA 1
ATOM 598 C C . PRO A 1 75 ? -5.892 5.212 40.380 1.00 73.44 75 PRO A C 1
ATOM 600 O O . PRO A 1 75 ? -6.967 5.112 40.976 1.00 73.44 75 PRO A O 1
ATOM 603 N N . ALA A 1 76 ? -4.949 4.270 40.414 1.00 76.38 76 ALA A N 1
ATOM 604 C CA . ALA A 1 76 ? -5.055 3.080 41.245 1.00 76.38 76 ALA A CA 1
ATOM 605 C C . ALA A 1 76 ? -5.287 3.465 42.723 1.00 76.38 76 ALA A C 1
ATOM 607 O O . ALA A 1 76 ? -4.728 4.468 43.190 1.00 76.38 76 ALA A O 1
ATOM 608 N N . PRO A 1 77 ? -6.092 2.688 43.473 1.00 74.56 77 PRO A N 1
ATOM 609 C CA . PRO A 1 77 ? -6.283 2.924 44.897 1.00 74.56 77 PRO A CA 1
ATOM 610 C C . PRO A 1 77 ? -4.930 2.854 45.609 1.00 74.56 77 PRO A C 1
ATOM 612 O O . PRO A 1 77 ? -4.163 1.905 45.434 1.00 74.56 77 PRO A O 1
ATOM 615 N N . LYS A 1 78 ? -4.621 3.876 46.412 1.00 70.44 78 LYS A N 1
ATOM 616 C CA . LYS A 1 78 ? -3.417 3.875 47.245 1.00 70.44 78 LYS A CA 1
ATOM 617 C C . LYS A 1 78 ? -3.570 2.789 48.306 1.00 70.44 78 LYS A C 1
ATOM 619 O O . LYS A 1 78 ? -4.449 2.880 49.158 1.00 70.44 78 LYS A O 1
ATOM 624 N N . TYR A 1 79 ? -2.714 1.774 48.245 1.00 70.69 79 TYR A N 1
ATOM 625 C CA . TYR A 1 79 ? -2.641 0.739 49.267 1.00 70.69 79 TYR A CA 1
ATOM 626 C C . TYR A 1 79 ? -2.133 1.352 50.574 1.00 70.69 79 TYR A C 1
ATOM 628 O O . TYR A 1 79 ? -1.002 1.837 50.639 1.00 70.69 79 TYR A O 1
ATOM 636 N N . THR A 1 80 ? -2.961 1.344 51.616 1.00 71.06 80 THR A N 1
ATOM 637 C CA . THR A 1 80 ? -2.497 1.596 52.981 1.00 71.06 80 THR A CA 1
ATOM 638 C C . THR A 1 80 ? -2.076 0.263 53.598 1.00 71.06 80 THR A C 1
ATOM 640 O O . THR A 1 80 ? -2.893 -0.661 53.611 1.00 71.06 80 THR A O 1
ATOM 643 N N .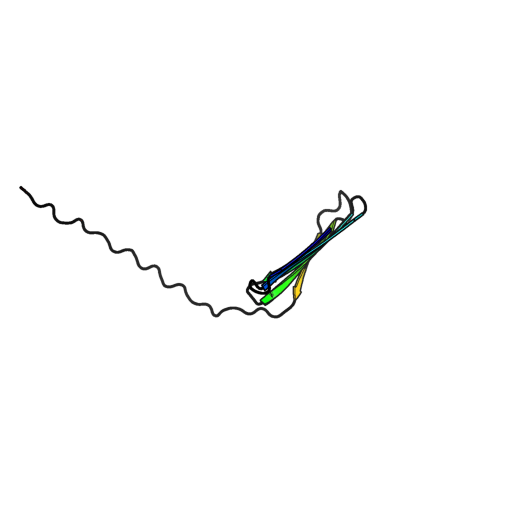 PRO A 1 81 ? -0.837 0.127 54.102 1.00 68.88 81 PRO A N 1
ATOM 644 C CA . PRO A 1 81 ? -0.409 -1.100 54.760 1.00 68.88 81 PRO A CA 1
ATOM 645 C C . PRO A 1 81 ? -1.285 -1.377 55.988 1.00 68.88 81 PRO A C 1
ATOM 647 O O . PRO A 1 81 ? -1.652 -0.456 56.721 1.00 68.88 81 PRO A O 1
ATOM 650 N N . ALA A 1 82 ? -1.625 -2.651 56.196 1.00 70.81 82 ALA A N 1
ATOM 651 C CA . ALA A 1 82 ? -2.356 -3.093 57.377 1.00 70.81 82 ALA A CA 1
ATOM 652 C C . ALA A 1 82 ? -1.587 -2.702 58.655 1.00 70.81 82 ALA A C 1
ATOM 654 O O . ALA A 1 82 ? -0.354 -2.791 58.667 1.00 70.81 82 ALA A O 1
ATOM 655 N N . PRO A 1 83 ? -2.275 -2.260 59.725 1.00 68.94 83 PRO A N 1
ATOM 656 C CA . PRO A 1 83 ? -1.609 -1.884 60.964 1.00 68.94 83 PRO A CA 1
ATOM 657 C C . PRO A 1 83 ? -0.864 -3.092 61.537 1.00 68.94 83 PRO A C 1
ATOM 659 O O . PRO A 1 83 ? -1.443 -4.157 61.749 1.00 68.94 83 PRO A O 1
ATOM 662 N N . ALA A 1 84 ? 0.435 -2.919 61.776 1.00 71.19 84 ALA A N 1
ATOM 663 C CA . ALA A 1 84 ? 1.259 -3.927 62.421 1.00 71.19 84 ALA A CA 1
ATOM 664 C C . ALA A 1 84 ? 0.780 -4.124 63.867 1.00 71.19 84 ALA A C 1
ATOM 666 O O . ALA A 1 84 ? 0.813 -3.188 64.671 1.00 71.19 84 ALA A O 1
ATOM 667 N N . TYR A 1 85 ? 0.333 -5.336 64.192 1.00 55.19 85 TYR A N 1
ATOM 668 C CA . TYR A 1 85 ? 0.012 -5.711 65.565 1.00 55.19 85 TYR A CA 1
ATOM 669 C C . TYR A 1 85 ? 1.320 -5.791 66.360 1.00 55.19 85 TYR A C 1
ATOM 671 O O . TYR A 1 85 ? 2.250 -6.493 65.955 1.00 55.19 85 TYR A O 1
ATOM 679 N N . LYS A 1 86 ? 1.421 -5.026 67.450 1.00 58.28 86 LYS A N 1
ATOM 680 C CA . LYS A 1 86 ? 2.560 -5.117 68.372 1.00 58.28 86 LYS A CA 1
ATOM 681 C C . LYS A 1 86 ? 2.358 -6.318 69.314 1.00 58.28 86 LYS A C 1
ATOM 683 O O . LYS A 1 86 ? 1.201 -6.607 69.620 1.00 58.28 86 LYS A O 1
ATOM 688 N N . PRO A 1 87 ? 3.443 -7.007 69.715 1.00 64.94 87 PRO A N 1
ATOM 689 C CA . PRO A 1 87 ? 3.378 -8.162 70.611 1.00 64.94 87 PRO A CA 1
ATOM 690 C C . PRO A 1 87 ? 2.823 -7.806 71.992 1.00 64.94 87 PRO A C 1
ATOM 692 O O . PRO A 1 87 ? 3.028 -6.648 72.430 1.00 64.94 87 PRO A O 1
#

InterPro domains:
  IPR000618 Insect cuticle protein [PF00379] (1-60)
  IPR000618 Insect cuticle protein [PS51155] (1-69)
  IPR051217 Insect Cuticle Structural [PTHR12236] (1-84)

Solvent-accessible surface area (backbone atoms only — not comparable to full-atom values): 5386 Å² total; per-residue (Å²): 91,76,51,73,47,79,36,81,88,78,53,39,46,38,40,41,42,45,51,75,60,92,60,22,38,37,33,39,41,36,41,50,43,98,35,63,23,35,41,37,38,41,36,42,23,72,34,93,80,50,63,88,44,71,51,78,48,75,46,78,62,82,50,76,77,80,89,72,80,74,78,75,85,74,78,77,82,82,84,74,80,78,82,81,82,76,134